Protein AF-A0A816B934-F1 (afdb_monomer_lite)

Foldseek 3Di:
DPPPPVPDDPVNVVVVVVVVVVVVVVVQVPDDPVRVVVVVVVVVVVVVCVVVVLCPVVVCCVVVPDPVDDLPPDPVNCQDDQDDQQPPPRAGHDVPDDHQQGDDPPDRGDDDD

Structure (mmCIF, N/CA/C/O backbone):
data_AF-A0A816B934-F1
#
_entry.id   AF-A0A816B934-F1
#
loop_
_atom_site.group_PDB
_atom_site.id
_atom_site.type_symbol
_atom_site.label_atom_id
_atom_site.label_alt_id
_atom_site.label_comp_id
_atom_site.label_asym_id
_atom_site.label_entity_id
_atom_site.label_seq_id
_atom_site.pdbx_PDB_ins_code
_atom_site.Cartn_x
_atom_site.Cartn_y
_atom_site.Cartn_z
_atom_site.occupancy
_atom_site.B_iso_or_equiv
_atom_site.auth_seq_id
_atom_site.auth_comp_id
_atom_site.auth_asym_id
_atom_site.auth_atom_id
_atom_site.pdbx_PDB_model_num
ATOM 1 N N . MET A 1 1 ? 5.439 -14.849 30.477 1.00 47.41 1 MET A N 1
ATOM 2 C CA . MET A 1 1 ? 4.565 -15.893 29.891 1.00 47.41 1 MET A CA 1
ATOM 3 C C . MET A 1 1 ? 4.306 -15.598 28.408 1.00 47.41 1 MET A C 1
ATOM 5 O O . MET A 1 1 ? 3.271 -15.042 28.076 1.00 47.41 1 MET A O 1
ATOM 9 N N . VAL A 1 2 ? 5.247 -15.911 27.507 1.00 53.28 2 VAL A N 1
ATOM 10 C CA . VAL A 1 2 ? 5.108 -15.670 26.043 1.00 53.28 2 VAL A CA 1
ATOM 11 C C . VAL A 1 2 ? 5.238 -16.984 25.245 1.00 53.28 2 VAL A C 1
ATOM 13 O O . VAL A 1 2 ? 5.395 -16.981 24.035 1.00 53.28 2 VAL A O 1
ATOM 16 N N . ALA A 1 3 ? 5.138 -18.139 25.910 1.00 53.78 3 ALA A N 1
ATOM 17 C CA . ALA A 1 3 ? 5.304 -19.449 25.272 1.00 53.78 3 ALA A CA 1
ATOM 18 C C . ALA A 1 3 ? 4.003 -20.036 24.679 1.00 53.78 3 ALA A C 1
ATOM 20 O O . ALA A 1 3 ? 4.062 -20.910 23.823 1.00 53.78 3 ALA A O 1
ATOM 21 N N . SER A 1 4 ? 2.819 -19.559 25.082 1.00 67.88 4 SER A N 1
ATOM 22 C CA . SER A 1 4 ? 1.553 -20.257 24.787 1.00 67.88 4 SER A CA 1
ATOM 23 C C . SER A 1 4 ? 1.039 -20.113 23.348 1.00 67.88 4 SER A C 1
ATOM 25 O O . SER A 1 4 ? 0.140 -20.846 22.960 1.00 67.88 4 SER A O 1
ATOM 27 N N . ARG A 1 5 ? 1.571 -19.171 22.555 1.00 74.62 5 ARG A N 1
ATOM 28 C CA . ARG A 1 5 ? 1.067 -18.883 21.195 1.00 74.62 5 ARG A CA 1
ATOM 29 C C . ARG A 1 5 ? 1.798 -19.632 20.082 1.00 74.62 5 ARG A C 1
ATOM 31 O O . ARG A 1 5 ? 1.255 -19.744 18.993 1.00 74.62 5 ARG A O 1
ATOM 38 N N . ALA A 1 6 ? 3.013 -20.120 20.336 1.00 82.50 6 ALA A N 1
ATOM 39 C CA . ALA A 1 6 ? 3.827 -20.783 19.314 1.00 82.50 6 ALA A CA 1
ATOM 40 C C . ALA A 1 6 ? 3.278 -22.170 18.924 1.00 82.50 6 ALA A C 1
ATOM 42 O O . ALA A 1 6 ? 3.438 -22.582 17.782 1.00 82.50 6 ALA A O 1
ATOM 43 N N . ASN A 1 7 ? 2.580 -22.838 19.850 1.00 86.44 7 ASN A N 1
ATOM 44 C CA . ASN A 1 7 ? 1.974 -24.161 19.654 1.00 86.44 7 ASN A CA 1
ATOM 45 C C . ASN A 1 7 ? 0.433 -24.101 19.622 1.00 86.44 7 ASN A C 1
ATOM 47 O O . ASN A 1 7 ? -0.238 -25.083 19.932 1.00 86.44 7 ASN A O 1
ATOM 51 N N . GLU A 1 8 ? -0.145 -22.936 19.327 1.00 88.00 8 GLU A N 1
ATOM 52 C CA . GLU A 1 8 ? -1.599 -22.777 19.264 1.00 88.00 8 GLU A CA 1
ATOM 53 C C . GLU A 1 8 ? -2.159 -23.492 18.022 1.00 88.00 8 GLU A C 1
ATOM 55 O O . GLU A 1 8 ? -1.634 -23.330 16.920 1.00 88.00 8 GLU A O 1
ATOM 60 N N . THR A 1 9 ? -3.227 -24.279 18.186 1.00 92.50 9 THR A N 1
ATOM 61 C CA . THR A 1 9 ? -3.913 -24.897 17.041 1.00 92.50 9 THR A CA 1
ATOM 62 C C . THR A 1 9 ? -4.763 -23.856 16.300 1.00 92.50 9 THR A C 1
ATOM 64 O O . THR A 1 9 ? -5.162 -22.849 16.899 1.00 92.50 9 THR A O 1
ATOM 67 N N . PRO A 1 10 ? -5.083 -24.063 15.009 1.00 92.50 10 PRO A N 1
ATOM 68 C CA . PRO A 1 10 ? -5.904 -23.124 14.243 1.00 92.50 10 PRO A CA 1
ATOM 69 C C . PRO A 1 10 ? -7.269 -22.837 14.883 1.00 92.50 10 PRO A C 1
ATOM 71 O O . PRO A 1 10 ? -7.744 -21.701 14.837 1.00 92.50 10 PRO A O 1
ATOM 74 N N . GLU A 1 11 ? -7.887 -23.833 15.520 1.00 91.75 11 GLU A N 1
ATOM 75 C CA . GLU A 1 11 ? -9.190 -23.705 16.179 1.00 91.75 11 GLU A CA 1
ATOM 76 C C . GLU A 1 11 ? -9.091 -22.799 17.409 1.00 91.75 11 GLU A C 1
ATOM 78 O O . GLU A 1 11 ? -9.879 -21.864 17.565 1.00 91.75 11 GLU A O 1
ATOM 83 N N . HIS A 1 12 ? -8.076 -23.013 18.250 1.00 89.75 12 HIS A N 1
ATOM 84 C CA . HIS A 1 12 ? -7.819 -22.165 19.413 1.00 89.75 12 HIS A CA 1
ATOM 85 C C . HIS A 1 12 ? -7.451 -20.733 19.004 1.00 89.75 12 HIS A C 1
ATOM 87 O O . HIS A 1 12 ? -7.964 -19.774 19.586 1.00 89.75 12 HIS A O 1
ATOM 93 N N . ALA A 1 13 ? -6.653 -20.572 17.944 1.00 92.19 13 ALA A N 1
ATOM 94 C CA . ALA A 1 13 ? -6.336 -19.263 17.385 1.00 92.19 13 ALA A CA 1
ATOM 95 C C . ALA A 1 13 ? -7.591 -18.545 16.865 1.00 92.19 13 ALA A C 1
ATOM 97 O O . ALA A 1 13 ? -7.749 -17.342 17.091 1.00 92.19 13 ALA A O 1
ATOM 98 N N . CYS A 1 14 ? -8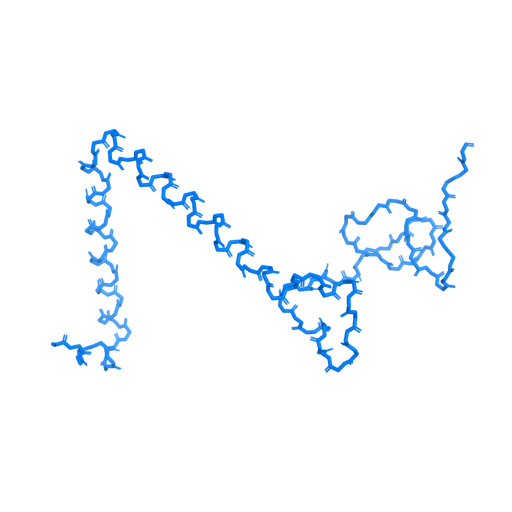.503 -19.268 16.206 1.00 94.75 14 CYS A N 1
ATOM 99 C CA . CYS A 1 14 ? -9.768 -18.723 15.720 1.00 94.75 14 CYS A CA 1
ATOM 100 C C . CYS A 1 14 ? -10.637 -18.207 16.872 1.00 94.75 14 CYS A C 1
ATOM 102 O O . CYS A 1 14 ? -11.094 -17.063 16.822 1.00 94.75 14 CYS A O 1
ATOM 104 N N . VAL A 1 15 ? -10.810 -19.006 17.931 1.00 95.12 15 VAL A N 1
ATOM 105 C CA . VAL A 1 15 ? -11.563 -18.605 19.132 1.00 95.12 15 VAL A CA 1
ATOM 106 C C . VAL A 1 15 ? -10.935 -17.367 19.770 1.00 95.12 15 VAL A C 1
ATOM 108 O O . VAL A 1 15 ? -11.606 -16.351 19.945 1.00 95.12 15 VAL A O 1
ATOM 111 N N . ARG A 1 16 ? -9.618 -17.382 20.009 1.00 94.12 16 ARG A N 1
ATOM 112 C CA . ARG A 1 16 ? -8.898 -16.251 20.611 1.00 94.12 16 ARG A CA 1
ATOM 113 C C . ARG A 1 16 ? -9.026 -14.968 19.787 1.00 94.12 16 ARG A C 1
ATOM 115 O O . ARG A 1 16 ? -9.184 -13.885 20.354 1.00 94.12 16 ARG A O 1
ATOM 122 N N . LEU A 1 17 ? -8.912 -15.058 18.460 1.00 95.31 17 LEU A N 1
ATOM 123 C CA . LEU A 1 17 ? -9.080 -13.909 17.564 1.00 95.31 17 LEU A CA 1
ATOM 124 C C . LEU A 1 17 ? -10.532 -13.418 17.548 1.00 95.31 17 LEU A C 1
ATOM 126 O O . LEU A 1 17 ? -10.753 -12.207 17.500 1.00 95.31 17 LEU A O 1
ATOM 130 N N . GLY A 1 18 ? -11.506 -14.327 17.635 1.00 96.62 18 GLY A N 1
ATOM 131 C CA . GLY A 1 18 ? -12.917 -14.001 17.835 1.00 96.62 18 GLY A CA 1
ATOM 132 C C . GLY A 1 18 ? -13.129 -13.179 19.107 1.00 96.62 18 GLY A C 1
ATOM 133 O O . GLY A 1 18 ? -13.630 -12.057 19.036 1.00 96.62 18 GLY A O 1
ATOM 134 N N . ASP A 1 19 ? -12.626 -13.667 20.240 1.00 96.31 19 ASP A N 1
ATOM 135 C CA . ASP A 1 19 ? -12.707 -12.985 21.539 1.00 96.31 19 ASP A CA 1
ATOM 136 C C . ASP A 1 19 ? -11.967 -11.645 21.562 1.00 96.31 19 ASP A C 1
ATOM 138 O O . ASP A 1 19 ? -12.307 -10.717 22.300 1.00 96.31 19 ASP A O 1
ATOM 142 N N . GLN A 1 20 ? -10.888 -11.527 20.792 1.00 96.56 20 GLN A N 1
ATOM 143 C CA . GLN A 1 20 ? -10.176 -10.266 20.649 1.00 96.56 20 GLN A CA 1
ATOM 144 C C . GLN A 1 20 ? -11.006 -9.253 19.852 1.00 96.56 20 GLN A C 1
ATOM 146 O O . GLN A 1 20 ? -11.073 -8.087 20.242 1.00 96.56 20 GLN A O 1
ATOM 151 N N . ARG A 1 21 ? -11.670 -9.686 18.772 1.00 97.25 21 ARG A N 1
ATOM 152 C CA . ARG A 1 21 ? -12.554 -8.829 17.967 1.00 97.25 21 ARG A CA 1
ATOM 153 C C . ARG A 1 21 ? -13.758 -8.347 18.770 1.00 97.25 21 ARG A C 1
ATOM 155 O O . ARG A 1 21 ? -14.067 -7.160 18.704 1.00 97.25 21 ARG A O 1
ATOM 162 N N . THR A 1 22 ? -14.401 -9.220 19.547 1.00 97.31 22 THR A N 1
ATOM 163 C CA . THR A 1 22 ? -15.560 -8.848 20.381 1.00 97.31 22 THR A CA 1
ATOM 164 C C . THR A 1 22 ? -15.175 -7.828 21.449 1.00 97.31 22 THR A C 1
ATOM 166 O O . THR A 1 22 ? -15.823 -6.787 21.563 1.00 97.31 22 THR A O 1
ATOM 169 N N . ARG A 1 23 ? -14.065 -8.052 22.166 1.00 97.00 23 ARG A N 1
ATOM 170 C CA . ARG A 1 23 ? -13.544 -7.095 23.157 1.00 97.00 23 ARG A CA 1
ATOM 171 C C . ARG A 1 23 ? -13.190 -5.747 22.541 1.00 97.00 23 ARG A C 1
ATOM 173 O O . ARG A 1 23 ? -13.536 -4.709 23.099 1.00 97.00 23 ARG A O 1
ATOM 180 N N . GLN A 1 24 ? -12.533 -5.751 21.381 1.00 95.75 24 GLN A N 1
ATOM 181 C CA . GLN A 1 24 ? -12.239 -4.514 20.662 1.00 95.75 24 GLN A CA 1
ATOM 182 C C . GLN A 1 24 ? -13.529 -3.801 20.251 1.00 95.75 24 GLN A C 1
ATOM 184 O O . GLN A 1 24 ? -13.649 -2.610 20.502 1.00 95.75 24 GLN A O 1
ATOM 189 N N . ALA A 1 25 ? -14.512 -4.500 19.680 1.00 96.25 25 ALA A N 1
ATOM 190 C CA . ALA A 1 25 ? -15.786 -3.898 19.289 1.00 96.25 25 ALA A CA 1
ATOM 191 C C . ALA A 1 25 ? -16.514 -3.246 20.478 1.00 96.25 25 ALA A C 1
ATOM 193 O O . ALA A 1 25 ? -16.955 -2.104 20.362 1.00 96.25 25 ALA A O 1
ATOM 194 N N . ALA A 1 26 ? -16.564 -3.924 21.629 1.00 96.81 26 ALA A N 1
ATOM 195 C CA . ALA A 1 26 ? -17.156 -3.382 22.850 1.00 96.81 26 ALA A CA 1
ATOM 196 C C . ALA A 1 26 ? -16.417 -2.127 23.342 1.00 96.81 26 ALA A C 1
ATOM 198 O O . ALA A 1 26 ? -17.045 -1.111 23.629 1.00 96.81 26 ALA A O 1
ATOM 199 N N . SER A 1 27 ? -15.079 -2.160 23.358 1.00 95.75 27 SER A N 1
ATOM 200 C CA . SER A 1 27 ? -14.259 -0.994 23.708 1.00 95.75 27 SER A CA 1
ATOM 201 C C . SER A 1 27 ? -14.527 0.189 22.775 1.00 95.75 27 SER A C 1
ATOM 203 O O . SER A 1 27 ? -14.710 1.300 23.257 1.00 95.75 27 SER A O 1
ATOM 205 N N . ARG A 1 28 ? -14.632 -0.049 21.460 1.00 94.50 28 ARG A N 1
ATOM 206 C CA . ARG A 1 28 ? -14.928 0.999 20.471 1.00 94.50 28 ARG A CA 1
ATOM 207 C C . ARG A 1 28 ? -16.335 1.584 20.626 1.00 94.50 28 ARG A C 1
ATOM 209 O O . ARG A 1 28 ? -16.526 2.762 20.335 1.00 94.50 28 ARG A O 1
ATOM 216 N N . ALA A 1 29 ? -17.311 0.778 21.047 1.00 95.19 29 ALA A N 1
ATOM 217 C CA . ALA A 1 29 ? -18.680 1.229 21.294 1.00 95.19 29 ALA A CA 1
ATOM 218 C C . ALA A 1 29 ? -18.785 2.121 22.542 1.00 95.19 29 ALA A C 1
ATOM 220 O O . ALA A 1 29 ? -19.594 3.044 22.560 1.00 95.19 29 ALA A O 1
ATOM 221 N N . ALA A 1 30 ? -17.940 1.875 23.547 1.00 96.69 30 ALA A N 1
ATOM 222 C CA . ALA A 1 30 ? -17.887 2.640 24.791 1.00 96.69 30 ALA A CA 1
ATOM 223 C C . ALA A 1 30 ? -17.035 3.927 24.714 1.00 96.69 30 ALA A C 1
ATOM 225 O O . ALA A 1 30 ? -16.983 4.675 25.686 1.00 96.69 30 ALA A O 1
ATOM 226 N N . GLU A 1 31 ? -16.357 4.196 23.591 1.00 97.12 31 GLU A N 1
ATOM 227 C CA . GLU A 1 31 ? -15.512 5.388 23.41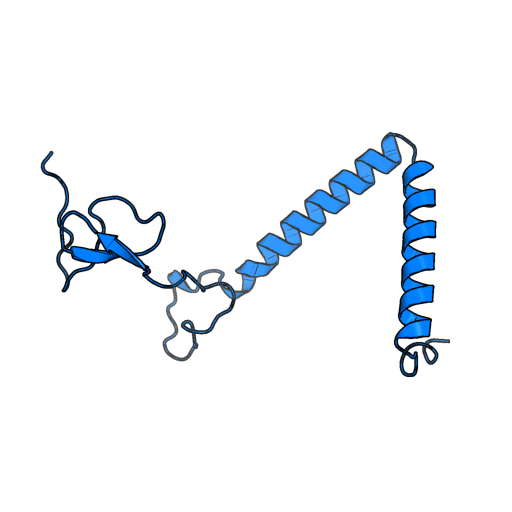8 1.00 97.12 31 GLU A CA 1
ATOM 228 C C . GLU A 1 31 ? -16.311 6.695 23.493 1.00 97.12 31 GLU A C 1
ATOM 230 O O . GLU A 1 31 ? -17.330 6.856 22.803 1.00 97.12 31 GLU A O 1
ATOM 235 N N . SER A 1 32 ? -15.761 7.675 24.219 1.00 97.62 32 SER A N 1
ATOM 236 C CA . SER A 1 32 ? -16.218 9.064 24.158 1.00 97.62 32 SER A CA 1
ATOM 237 C C . SER A 1 32 ? -15.970 9.676 22.766 1.00 97.62 32 SER A C 1
ATOM 239 O O . SER A 1 32 ? -15.153 9.161 21.986 1.00 97.62 32 SER A O 1
ATOM 241 N N . PRO A 1 33 ? -16.649 10.783 22.414 1.00 96.81 33 PRO A N 1
ATOM 242 C CA . PRO A 1 33 ? -16.396 11.501 21.165 1.00 96.81 33 PRO A CA 1
ATOM 243 C C . PRO A 1 33 ? -14.923 11.897 20.970 1.00 96.81 33 PRO A C 1
ATOM 245 O O . PRO A 1 33 ? -14.388 11.735 19.872 1.00 96.81 33 PRO A O 1
ATOM 248 N N . GLU A 1 34 ? -14.251 12.338 22.033 1.00 97.25 34 GLU A N 1
ATOM 249 C CA . GLU A 1 34 ? -12.853 12.779 22.024 1.00 97.25 34 GLU A CA 1
ATOM 250 C C . GLU A 1 34 ? -11.912 11.593 21.786 1.00 97.25 34 GLU A C 1
ATOM 252 O O . GLU A 1 34 ? -11.085 11.626 20.877 1.00 97.25 34 GLU A O 1
ATOM 257 N N . GLN A 1 35 ? -12.099 10.493 22.527 1.00 96.62 35 GLN A N 1
ATOM 258 C CA . GLN A 1 35 ? -11.317 9.260 22.351 1.00 96.62 35 GLN A CA 1
ATOM 259 C C . GLN A 1 35 ? -11.460 8.704 20.930 1.00 96.62 35 GLN A C 1
ATOM 261 O O . GLN A 1 35 ? -10.486 8.282 20.299 1.00 96.62 35 GLN A O 1
ATOM 266 N N . ARG A 1 36 ? -12.683 8.747 20.393 1.00 96.19 36 ARG A N 1
ATOM 267 C CA . ARG A 1 36 ? -12.976 8.332 19.021 1.00 96.19 36 ARG A CA 1
ATOM 268 C C . ARG A 1 36 ? -12.259 9.206 17.997 1.00 96.19 36 ARG A C 1
ATOM 270 O O . ARG A 1 36 ? -11.826 8.677 16.968 1.00 96.19 36 ARG A O 1
ATOM 277 N N . GLN A 1 37 ? -12.173 10.514 18.237 1.00 97.12 37 GLN A N 1
ATOM 278 C CA . GLN A 1 37 ? -11.483 11.453 17.357 1.00 97.12 37 GLN A CA 1
ATOM 279 C C . GLN A 1 37 ? -9.974 11.208 17.365 1.00 97.12 37 GLN A C 1
ATOM 281 O O . GLN A 1 37 ? -9.408 11.036 16.287 1.00 97.12 37 GLN A O 1
ATOM 286 N N . THR A 1 38 ? -9.353 11.091 18.541 1.00 97.25 38 THR A N 1
ATOM 287 C CA . THR A 1 38 ? -7.922 10.772 18.673 1.00 97.25 38 THR A CA 1
ATOM 288 C C . THR A 1 38 ? -7.579 9.473 17.954 1.00 97.25 38 THR A C 1
ATOM 290 O O . THR A 1 38 ? -6.743 9.474 17.057 1.00 97.25 38 THR A O 1
ATOM 293 N N . ARG A 1 39 ? -8.317 8.385 18.220 1.00 96.00 39 ARG A N 1
ATOM 294 C CA . ARG A 1 39 ? -8.079 7.097 17.551 1.00 96.00 39 ARG A CA 1
ATOM 295 C C . ARG A 1 39 ? -8.206 7.197 16.027 1.00 96.00 39 ARG A C 1
ATOM 297 O O . ARG A 1 39 ? -7.455 6.557 15.301 1.00 96.00 39 ARG A O 1
ATOM 304 N N . ARG A 1 40 ? -9.170 7.973 15.515 1.00 96.19 40 ARG A N 1
ATOM 305 C CA . ARG A 1 40 ? -9.322 8.185 14.063 1.00 96.19 40 ARG A CA 1
ATOM 306 C C . ARG A 1 40 ? -8.135 8.940 13.471 1.00 96.19 40 ARG A C 1
ATOM 308 O O . ARG A 1 40 ? -7.759 8.643 12.340 1.00 96.19 40 ARG A O 1
ATOM 315 N N . GLU A 1 41 ? -7.582 9.901 14.198 1.00 97.00 41 GLU A N 1
ATOM 316 C CA . GLU A 1 41 ? -6.409 10.651 13.757 1.00 97.00 41 GLU A CA 1
ATOM 317 C C . GLU A 1 41 ? -5.141 9.791 13.791 1.00 97.00 41 GLU A C 1
ATOM 319 O O . GLU A 1 41 ? -4.376 9.784 12.826 1.00 97.00 41 GLU A O 1
ATOM 324 N N . ASP A 1 42 ? -4.987 8.957 14.818 1.00 96.38 42 ASP A N 1
ATOM 325 C CA . ASP A 1 42 ? -3.912 7.967 14.898 1.00 96.38 42 ASP A CA 1
ATOM 326 C C . ASP A 1 42 ? -4.013 6.938 13.765 1.00 96.38 42 ASP A C 1
ATOM 328 O O . ASP A 1 42 ? -3.024 6.655 13.088 1.00 96.38 42 ASP A O 1
ATOM 332 N N . ASP A 1 43 ? -5.216 6.422 13.485 1.00 95.31 43 ASP A N 1
ATOM 333 C CA . ASP A 1 43 ? -5.466 5.495 12.375 1.00 95.31 43 ASP A CA 1
ATOM 334 C C . ASP A 1 43 ? -5.122 6.147 11.021 1.00 95.31 43 ASP A C 1
ATOM 336 O O . ASP A 1 43 ? -4.535 5.504 10.143 1.00 95.31 43 ASP A O 1
ATOM 340 N N . ARG A 1 44 ? -5.472 7.427 10.824 1.00 95.94 44 ARG A N 1
ATOM 341 C CA . ARG A 1 44 ? -5.119 8.190 9.612 1.00 95.94 44 ARG A CA 1
ATOM 342 C C . ARG A 1 44 ? -3.615 8.363 9.485 1.00 95.94 44 ARG A C 1
ATOM 344 O O . ARG A 1 44 ? -3.072 8.089 8.413 1.00 95.94 44 ARG A O 1
ATOM 351 N N . THR A 1 45 ? -2.960 8.776 10.564 1.00 95.06 45 THR A N 1
ATOM 352 C CA . THR A 1 45 ? -1.516 9.003 10.613 1.00 95.06 45 THR A CA 1
ATOM 353 C C . THR A 1 45 ? -0.773 7.702 10.356 1.00 95.06 45 THR A C 1
ATOM 355 O O . THR A 1 45 ? 0.023 7.634 9.429 1.00 95.06 45 THR A O 1
ATOM 358 N N . SER A 1 46 ? -1.118 6.623 11.060 1.00 92.31 46 SER A N 1
ATOM 359 C CA . SER A 1 46 ? -0.531 5.293 10.868 1.00 92.31 46 SER A CA 1
ATOM 360 C C . SER A 1 46 ? -0.686 4.790 9.430 1.00 92.31 46 SER A C 1
ATOM 362 O O . SER A 1 46 ? 0.282 4.325 8.819 1.00 92.31 46 SER A O 1
ATOM 364 N N . ARG A 1 47 ? -1.876 4.941 8.831 1.00 90.56 47 ARG A N 1
ATOM 365 C CA . ARG A 1 47 ? -2.105 4.595 7.418 1.00 90.56 47 ARG A CA 1
ATOM 366 C C . ARG A 1 47 ? -1.298 5.469 6.465 1.00 90.56 47 ARG A C 1
ATOM 368 O O . ARG A 1 47 ? -0.826 4.972 5.444 1.00 90.56 47 ARG A O 1
ATOM 375 N N . SER A 1 48 ? -1.167 6.760 6.756 1.00 87.75 48 SER A N 1
ATOM 376 C CA . SER A 1 48 ? -0.342 7.680 5.972 1.00 87.75 48 SER A CA 1
ATOM 377 C C . SER A 1 48 ? 1.127 7.267 6.029 1.00 87.75 48 SER A C 1
ATOM 379 O O . SER A 1 48 ? 1.720 6.981 4.991 1.00 87.75 48 SER A O 1
ATOM 381 N N . THR A 1 49 ? 1.670 7.095 7.234 1.00 86.31 49 THR A N 1
ATOM 382 C CA . THR A 1 49 ? 3.051 6.674 7.477 1.00 86.31 49 THR A CA 1
ATOM 383 C C . THR A 1 49 ? 3.345 5.317 6.857 1.00 86.31 49 THR A C 1
ATOM 385 O O . THR A 1 49 ? 4.363 5.173 6.200 1.00 86.31 49 THR A O 1
ATOM 388 N N . SER A 1 50 ? 2.444 4.337 6.967 1.00 85.25 50 SER A N 1
ATOM 389 C CA . SER A 1 50 ? 2.634 3.014 6.350 1.00 85.25 50 SER A CA 1
ATOM 390 C C . SER A 1 50 ? 2.680 3.090 4.823 1.00 85.25 50 SER A C 1
ATOM 392 O O . SER A 1 50 ? 3.468 2.395 4.189 1.00 85.25 50 SER A O 1
ATOM 394 N N . ARG A 1 51 ? 1.854 3.950 4.208 1.00 80.62 51 ARG A N 1
ATOM 395 C CA . ARG A 1 51 ? 1.884 4.176 2.755 1.00 80.62 51 ARG A CA 1
ATOM 396 C C . ARG A 1 51 ? 3.138 4.922 2.312 1.00 80.62 51 ARG A C 1
ATOM 398 O O . ARG A 1 51 ? 3.677 4.581 1.267 1.00 80.62 51 ARG A O 1
ATOM 405 N N . ALA A 1 52 ? 3.592 5.904 3.087 1.00 75.75 52 ALA A N 1
ATOM 406 C CA . ALA A 1 52 ? 4.814 6.651 2.808 1.00 75.75 52 ALA A CA 1
ATOM 407 C C . ALA A 1 52 ? 6.062 5.771 2.984 1.00 75.75 52 ALA A C 1
ATOM 409 O O . ALA A 1 52 ? 6.878 5.687 2.074 1.00 75.75 52 ALA A O 1
ATOM 410 N N . ALA A 1 53 ? 6.149 5.032 4.094 1.00 75.50 53 ALA A N 1
ATOM 411 C CA . ALA A 1 53 ? 7.193 4.046 4.376 1.00 75.50 53 ALA A CA 1
ATOM 412 C C . ALA A 1 53 ? 7.252 2.938 3.323 1.00 75.50 53 ALA A C 1
ATOM 414 O O . ALA A 1 53 ? 8.306 2.353 3.104 1.00 75.50 53 ALA A O 1
ATOM 415 N N . ARG A 1 54 ? 6.133 2.666 2.637 1.00 72.56 54 ARG A N 1
ATOM 416 C CA . ARG A 1 54 ? 6.124 1.760 1.492 1.00 72.56 54 ARG A CA 1
ATOM 417 C C . ARG A 1 54 ? 7.160 2.224 0.464 1.00 72.56 54 ARG A C 1
ATOM 419 O O . ARG A 1 54 ? 7.986 1.418 0.082 1.00 72.56 54 ARG A O 1
ATOM 426 N N . TRP A 1 55 ? 7.226 3.514 0.144 1.00 75.06 55 TRP A N 1
ATOM 427 C CA . TRP A 1 55 ? 8.079 4.059 -0.918 1.00 75.06 55 TRP A CA 1
ATOM 428 C C . TRP A 1 55 ? 9.457 4.567 -0.474 1.00 75.06 55 TRP A C 1
ATOM 430 O O . TRP A 1 55 ? 10.225 5.004 -1.325 1.00 75.06 55 TRP A O 1
ATOM 440 N N . THR A 1 56 ? 9.807 4.525 0.815 1.00 75.12 56 THR A N 1
ATOM 441 C CA . THR A 1 56 ? 11.085 5.094 1.296 1.00 75.12 56 THR A CA 1
ATOM 442 C C . THR A 1 56 ? 12.309 4.392 0.716 1.00 75.12 56 THR A C 1
ATOM 444 O O . THR A 1 56 ? 13.309 5.044 0.448 1.00 75.12 56 THR A O 1
ATOM 447 N N . PHE A 1 57 ? 12.231 3.088 0.435 1.00 74.25 57 PHE A N 1
ATOM 448 C CA . PHE A 1 57 ? 13.309 2.361 -0.253 1.00 74.25 57 PHE A CA 1
ATOM 449 C C . PHE A 1 57 ? 13.514 2.818 -1.714 1.00 74.25 57 PHE A C 1
ATOM 451 O O . PHE A 1 57 ? 14.516 2.457 -2.317 1.00 74.25 57 PHE A O 1
ATOM 458 N N . MET A 1 58 ? 12.572 3.583 -2.284 1.00 75.12 58 MET A N 1
ATOM 459 C CA . MET A 1 58 ? 12.671 4.178 -3.623 1.00 75.12 58 MET A CA 1
ATOM 460 C C . MET A 1 58 ? 13.087 5.641 -3.613 1.00 75.12 58 MET A C 1
ATOM 462 O O . MET A 1 58 ? 13.078 6.286 -4.667 1.00 75.12 58 MET A O 1
ATOM 466 N N . GLU A 1 59 ? 13.399 6.204 -2.447 1.00 81.12 59 GLU A N 1
ATOM 467 C CA . GLU A 1 59 ? 13.751 7.609 -2.364 1.00 81.12 59 GLU A CA 1
ATOM 468 C C . GLU A 1 59 ? 14.977 7.885 -3.247 1.00 81.12 59 GLU A C 1
ATOM 470 O O . GLU A 1 59 ? 16.068 7.384 -3.005 1.00 81.12 59 GLU A O 1
ATOM 475 N N . ARG A 1 60 ? 14.772 8.686 -4.302 1.00 80.62 60 ARG A N 1
ATOM 476 C CA . ARG A 1 60 ? 15.778 9.074 -5.309 1.00 80.62 60 ARG A CA 1
ATOM 477 C C . ARG A 1 60 ? 16.288 7.965 -6.239 1.00 80.62 60 ARG A C 1
ATOM 479 O O . ARG A 1 60 ? 17.096 8.281 -7.110 1.00 80.62 60 ARG A O 1
ATOM 486 N N . GLU A 1 61 ? 15.769 6.740 -6.169 1.00 81.12 61 GLU A N 1
ATOM 487 C CA . GLU A 1 61 ? 16.184 5.637 -7.064 1.00 81.12 61 GLU A CA 1
ATOM 488 C C . GLU A 1 61 ? 15.991 5.977 -8.556 1.00 81.12 61 GLU A C 1
ATOM 490 O O . GLU A 1 61 ? 16.793 5.589 -9.397 1.00 81.12 61 GLU A O 1
ATOM 495 N N . GLY A 1 62 ? 14.978 6.782 -8.902 1.00 77.75 62 GLY A N 1
ATOM 496 C CA . GLY A 1 62 ? 14.773 7.245 -10.284 1.00 77.75 62 GLY A CA 1
ATOM 497 C C . GLY A 1 62 ? 15.826 8.242 -10.795 1.00 77.75 62 GLY A C 1
ATOM 498 O O . GLY A 1 62 ? 15.986 8.387 -12.003 1.00 77.75 62 GLY A O 1
ATOM 499 N N . PHE A 1 63 ? 16.549 8.926 -9.901 1.00 86.44 63 PHE A N 1
ATOM 500 C CA . PHE A 1 63 ? 17.627 9.859 -10.260 1.00 86.44 63 PHE A CA 1
ATOM 501 C C . PHE A 1 63 ? 19.009 9.197 -10.241 1.00 86.44 63 PHE A C 1
ATOM 503 O O . PHE A 1 63 ? 19.928 9.679 -10.899 1.00 86.44 63 PHE A O 1
ATOM 510 N N . GLN A 1 64 ? 19.165 8.117 -9.477 1.00 86.00 64 GLN A N 1
ATOM 511 C CA . GLN A 1 64 ? 20.407 7.362 -9.330 1.00 86.00 64 GLN A CA 1
ATOM 512 C C . GLN A 1 64 ? 20.153 5.908 -9.713 1.00 86.00 64 GLN A C 1
ATOM 514 O O . GLN A 1 64 ? 20.127 5.025 -8.861 1.00 86.00 64 GLN A O 1
ATOM 519 N N . TYR A 1 65 ? 19.937 5.676 -11.008 1.00 84.44 65 TYR A N 1
ATOM 520 C CA . TYR A 1 65 ? 19.711 4.328 -11.510 1.00 84.44 65 TYR A CA 1
ATOM 521 C C . TYR A 1 65 ? 20.927 3.434 -11.228 1.00 84.44 65 TYR A C 1
ATOM 523 O O . TYR A 1 65 ? 22.016 3.662 -11.758 1.00 84.44 65 TYR A O 1
ATOM 531 N N . ASP A 1 66 ? 20.723 2.406 -10.407 1.00 85.00 66 ASP A N 1
ATOM 532 C CA . ASP A 1 66 ? 21.705 1.359 -10.132 1.00 85.00 66 ASP A CA 1
ATOM 533 C C . ASP A 1 66 ? 21.335 0.088 -10.917 1.00 85.00 66 ASP A C 1
ATOM 535 O O . ASP A 1 66 ? 20.378 -0.585 -10.526 1.00 85.00 66 ASP A O 1
ATOM 539 N N . PRO A 1 67 ? 22.069 -0.277 -11.986 1.00 86.88 67 PRO A N 1
ATOM 540 C CA . PRO A 1 67 ? 21.752 -1.431 -12.831 1.00 86.88 67 PRO A CA 1
ATOM 541 C C . PRO A 1 67 ? 21.899 -2.788 -12.130 1.00 86.88 67 PRO A C 1
ATOM 543 O O . PRO A 1 67 ? 21.498 -3.805 -12.691 1.00 86.88 67 PRO A O 1
ATOM 546 N N . THR A 1 68 ? 22.483 -2.841 -10.930 1.00 88.69 68 THR A N 1
ATOM 547 C CA . THR A 1 68 ? 22.648 -4.094 -10.176 1.00 88.69 68 THR A CA 1
ATOM 548 C C . THR A 1 68 ? 21.400 -4.480 -9.377 1.00 88.69 68 THR A C 1
ATOM 550 O O . THR A 1 68 ? 21.261 -5.634 -8.966 1.00 88.69 68 THR A O 1
ATOM 553 N N . LYS A 1 69 ? 20.464 -3.542 -9.174 1.00 83.19 69 LYS A N 1
ATOM 554 C CA . LYS A 1 69 ? 19.201 -3.788 -8.469 1.00 83.19 69 LYS A CA 1
ATOM 555 C C . LYS A 1 69 ? 18.156 -4.409 -9.400 1.00 83.19 69 LYS A C 1
ATOM 557 O O . LYS A 1 69 ? 17.996 -4.008 -10.549 1.00 83.19 69 LYS A O 1
ATOM 562 N N . ASN A 1 70 ? 17.389 -5.369 -8.879 1.00 81.81 70 ASN A N 1
ATOM 563 C CA . ASN A 1 70 ? 16.260 -5.964 -9.597 1.00 81.81 70 ASN A CA 1
ATOM 564 C C . ASN A 1 70 ? 14.991 -5.116 -9.403 1.00 81.81 70 ASN A C 1
ATOM 566 O O . ASN A 1 70 ? 14.272 -5.283 -8.416 1.00 81.81 70 ASN A O 1
ATOM 570 N N . TYR A 1 71 ? 14.722 -4.219 -10.353 1.00 79.31 71 TYR A N 1
ATOM 571 C CA . TYR A 1 71 ? 13.507 -3.397 -10.357 1.00 79.31 71 TYR A CA 1
ATOM 572 C C . TYR A 1 71 ? 12.280 -4.140 -10.908 1.00 79.31 71 TYR A C 1
ATOM 574 O O . TYR A 1 71 ? 11.164 -3.858 -10.472 1.00 79.31 71 TYR A O 1
ATOM 582 N N . ASP A 1 72 ? 12.472 -5.113 -11.806 1.00 75.94 72 ASP A N 1
ATOM 583 C CA . ASP A 1 72 ? 11.392 -5.800 -12.533 1.00 75.94 72 ASP A CA 1
ATOM 584 C C . ASP A 1 72 ? 10.418 -6.540 -11.605 1.00 75.94 72 ASP A C 1
ATOM 586 O O . ASP A 1 72 ? 9.211 -6.574 -11.846 1.00 75.94 72 ASP A O 1
ATOM 590 N N . ASN A 1 73 ? 10.933 -7.112 -10.514 1.00 70.31 73 ASN A N 1
ATOM 591 C CA . ASN A 1 73 ? 10.153 -7.925 -9.576 1.00 70.31 73 ASN A CA 1
ATOM 592 C C . ASN A 1 73 ? 9.799 -7.198 -8.276 1.00 70.31 73 ASN A C 1
ATOM 594 O O . ASN A 1 73 ? 9.353 -7.826 -7.310 1.00 70.31 73 ASN A O 1
ATOM 598 N N . HIS A 1 74 ? 9.999 -5.882 -8.206 1.00 75.19 74 HIS A N 1
ATOM 599 C CA . HIS A 1 74 ? 9.695 -5.163 -6.983 1.00 75.19 74 HIS A CA 1
ATOM 600 C C . HIS A 1 74 ? 8.174 -5.034 -6.800 1.00 75.19 74 HIS A C 1
ATOM 602 O O . HIS A 1 74 ? 7.482 -4.448 -7.630 1.00 75.19 74 HIS A O 1
ATOM 608 N N . CYS A 1 75 ? 7.631 -5.524 -5.677 1.00 73.94 75 CYS A N 1
ATOM 609 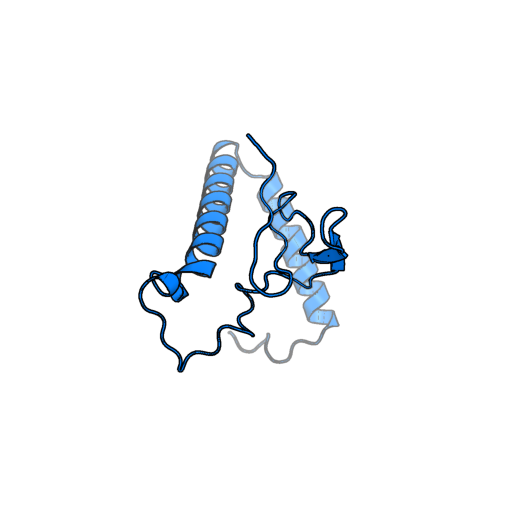C CA . CYS A 1 75 ? 6.179 -5.591 -5.423 1.00 73.94 75 CYS A CA 1
ATOM 610 C C . CYS A 1 75 ? 5.458 -4.231 -5.467 1.00 73.94 75 CYS A C 1
ATOM 612 O O . CYS A 1 75 ? 4.234 -4.164 -5.565 1.00 73.94 75 CYS A O 1
ATOM 614 N N . GLN A 1 76 ? 6.215 -3.140 -5.385 1.00 74.19 76 GLN A N 1
ATOM 615 C CA . GLN A 1 76 ? 5.703 -1.775 -5.468 1.00 74.19 76 GLN A CA 1
ATOM 616 C C . GLN A 1 76 ? 5.846 -1.139 -6.853 1.00 74.19 76 GLN A C 1
ATOM 618 O O . GLN A 1 76 ? 5.162 -0.162 -7.125 1.00 74.19 76 GLN A O 1
ATOM 623 N N . LEU A 1 77 ? 6.683 -1.709 -7.723 1.00 75.00 77 LEU A N 1
ATOM 624 C CA . LEU A 1 77 ? 6.887 -1.279 -9.109 1.00 75.00 77 LEU A CA 1
ATOM 625 C C . LEU A 1 77 ? 6.036 -2.070 -10.104 1.00 75.00 77 LEU A C 1
ATOM 627 O O . LEU A 1 77 ? 6.241 -1.981 -11.310 1.00 75.00 77 LEU A O 1
ATOM 631 N N . TYR A 1 78 ? 5.069 -2.847 -9.620 1.00 77.62 78 TYR A N 1
ATOM 632 C CA . TYR A 1 78 ? 4.155 -3.568 -10.491 1.00 77.62 78 TYR A CA 1
ATOM 633 C C . TYR A 1 78 ? 3.219 -2.587 -11.218 1.00 77.62 78 TYR A C 1
ATOM 635 O O . TYR A 1 78 ? 2.153 -2.238 -10.715 1.00 77.62 78 TYR A O 1
ATOM 643 N N . IL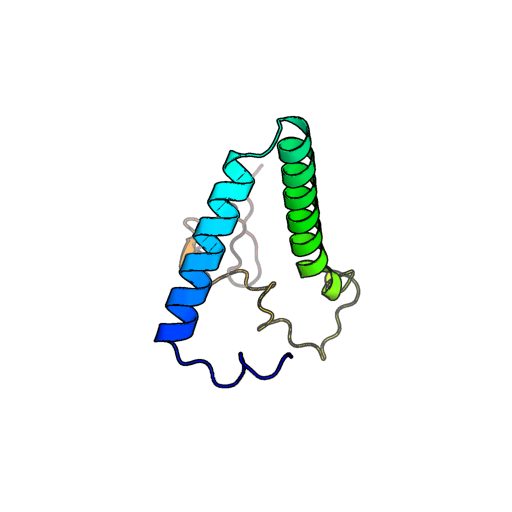E A 1 79 ? 3.631 -2.144 -12.408 1.00 76.06 79 ILE A N 1
ATOM 644 C CA . ILE A 1 79 ? 2.851 -1.268 -13.303 1.00 76.06 79 ILE A CA 1
ATOM 645 C C . ILE A 1 79 ? 1.670 -2.039 -13.932 1.00 76.06 79 ILE A C 1
ATOM 647 O O . ILE A 1 79 ? 0.674 -1.447 -14.337 1.00 76.06 79 ILE A O 1
ATOM 651 N N . GLY A 1 80 ? 1.734 -3.376 -13.951 1.00 81.00 80 GLY A N 1
ATOM 652 C CA . GLY A 1 80 ? 0.721 -4.248 -14.549 1.00 81.00 80 GLY A CA 1
ATOM 653 C C . GLY A 1 80 ? 1.102 -4.743 -15.943 1.00 81.00 80 GLY A C 1
ATOM 654 O O . GLY A 1 80 ? 2.138 -4.372 -16.496 1.00 81.00 80 GLY A O 1
ATOM 655 N N . ARG A 1 81 ? 0.269 -5.622 -16.515 1.00 82.75 81 ARG A N 1
ATOM 656 C CA . ARG A 1 81 ? 0.442 -6.113 -17.893 1.00 82.75 81 ARG A CA 1
ATOM 657 C C . ARG A 1 81 ? -0.246 -5.166 -18.872 1.00 82.75 81 ARG A C 1
ATOM 659 O O . ARG A 1 81 ? -1.288 -4.597 -18.559 1.00 82.75 81 ARG A O 1
ATOM 666 N N . MET A 1 82 ? 0.313 -5.058 -20.070 1.00 85.62 82 MET A N 1
ATOM 667 C CA . MET A 1 82 ? -0.334 -4.379 -21.187 1.00 85.62 82 MET A CA 1
ATOM 668 C C . MET A 1 82 ? -1.384 -5.326 -21.773 1.00 85.62 82 MET A C 1
ATOM 670 O O . MET A 1 82 ? -1.035 -6.363 -22.337 1.00 85.62 82 MET A O 1
ATOM 674 N N . THR A 1 83 ? -2.662 -5.022 -21.560 1.00 89.38 83 THR A N 1
ATOM 675 C CA . THR A 1 83 ? -3.790 -5.893 -21.945 1.00 89.38 83 THR A CA 1
ATOM 676 C C . THR A 1 83 ? -4.734 -5.246 -22.945 1.00 89.38 83 THR A C 1
ATOM 678 O O . THR A 1 83 ? -5.548 -5.937 -23.544 1.00 89.38 83 THR A O 1
ATOM 681 N N . GLU A 1 84 ? -4.636 -3.933 -23.122 1.00 86.69 84 GLU A N 1
ATOM 682 C CA . GLU A 1 84 ? -5.491 -3.169 -24.022 1.00 86.69 84 GLU A CA 1
ATOM 683 C C . GLU A 1 84 ? -4.778 -2.959 -25.356 1.00 86.69 84 GLU A C 1
ATOM 685 O O . GLU A 1 84 ? -3.560 -2.797 -25.384 1.00 86.69 84 GLU A O 1
ATOM 690 N N . ILE A 1 85 ? -5.524 -2.917 -26.458 1.00 84.50 85 ILE A N 1
ATOM 691 C CA . ILE A 1 85 ? -4.983 -2.567 -27.777 1.00 84.50 85 ILE A CA 1
ATOM 692 C C . ILE A 1 85 ? -5.309 -1.098 -28.051 1.00 84.50 85 ILE A C 1
ATOM 694 O O . ILE A 1 85 ? -6.439 -0.639 -27.876 1.00 84.50 85 ILE A O 1
ATOM 698 N N . CYS A 1 86 ? -4.303 -0.325 -28.441 1.00 80.62 86 CYS A N 1
ATOM 699 C CA . CYS A 1 86 ? -4.467 1.074 -28.791 1.00 80.62 86 CYS A CA 1
ATOM 700 C C . CYS A 1 86 ? -5.170 1.218 -30.145 1.00 80.62 86 CYS A C 1
ATOM 702 O O . CYS A 1 86 ? -4.652 0.771 -31.161 1.00 80.62 86 CYS A O 1
ATOM 704 N N . SER A 1 87 ? -6.277 1.956 -30.186 1.00 79.69 87 SER A N 1
ATOM 705 C CA . SER A 1 87 ? -7.065 2.194 -31.404 1.00 79.69 87 SER A CA 1
ATOM 706 C C . SER A 1 87 ? -6.360 3.012 -32.496 1.00 79.69 87 SER A C 1
ATOM 708 O O . SER A 1 87 ? -6.879 3.118 -33.601 1.00 79.69 87 SER A O 1
ATOM 710 N N . TYR A 1 88 ? -5.221 3.642 -32.193 1.00 75.31 88 TYR A N 1
ATOM 711 C CA . TYR A 1 88 ? -4.500 4.522 -33.127 1.00 75.31 88 TYR A CA 1
ATOM 712 C C . TYR A 1 88 ? -3.298 3.856 -33.801 1.00 75.31 88 TYR A C 1
ATOM 714 O O . TYR A 1 88 ? -2.839 4.311 -34.849 1.00 75.31 88 TYR A O 1
ATOM 722 N N . CYS A 1 89 ? -2.717 2.852 -33.149 1.00 76.75 89 CYS A N 1
ATOM 723 C CA . CYS A 1 89 ? -1.416 2.293 -33.518 1.00 76.75 89 CYS A CA 1
ATOM 724 C C . CYS A 1 89 ? -1.369 0.763 -33.401 1.00 76.75 89 CYS A C 1
ATOM 726 O O . CYS A 1 89 ? -0.310 0.190 -33.640 1.00 76.75 89 CYS A O 1
ATOM 728 N N . ASP A 1 90 ? -2.466 0.127 -32.974 1.00 76.88 90 ASP A N 1
ATOM 729 C CA . ASP A 1 90 ? -2.613 -1.314 -32.719 1.00 76.88 90 ASP A CA 1
ATOM 730 C C . ASP A 1 90 ? -1.586 -1.918 -31.745 1.00 76.88 90 ASP A C 1
ATOM 732 O O . ASP A 1 90 ? -1.474 -3.134 -31.596 1.00 76.88 90 ASP A O 1
ATOM 736 N N . ALA A 1 91 ? -0.846 -1.073 -31.027 1.00 80.44 91 ALA A N 1
ATOM 737 C CA . ALA A 1 91 ? 0.077 -1.510 -29.994 1.00 80.44 91 ALA A CA 1
ATOM 738 C C . ALA A 1 91 ? -0.680 -1.951 -28.742 1.00 80.44 91 ALA A C 1
ATOM 740 O O 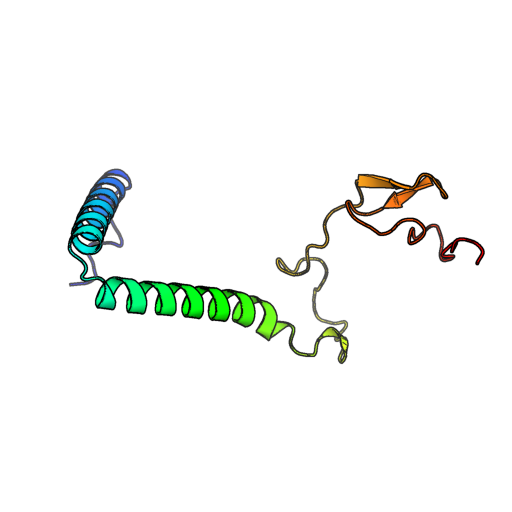. ALA A 1 91 ? -1.709 -1.368 -28.389 1.00 80.44 91 ALA A O 1
ATOM 741 N N . LEU A 1 92 ? -0.110 -2.912 -28.015 1.00 81.50 92 LEU A N 1
ATOM 742 C CA . LEU A 1 92 ? -0.523 -3.165 -26.640 1.00 81.50 92 LEU A CA 1
ATOM 743 C C . LEU A 1 92 ? -0.264 -1.914 -25.785 1.00 81.50 92 LEU A C 1
ATOM 745 O O . LEU A 1 92 ? 0.689 -1.173 -26.029 1.00 81.50 92 LEU A O 1
ATOM 749 N N . LYS A 1 93 ? -1.110 -1.684 -24.785 1.00 83.38 93 LYS A N 1
ATOM 750 C CA . LYS A 1 93 ? -1.025 -0.563 -23.846 1.00 83.38 93 LYS A CA 1
ATOM 751 C C . LYS A 1 93 ? -1.507 -0.970 -22.452 1.00 83.38 93 LYS A C 1
ATOM 753 O O . LYS A 1 93 ? -2.215 -1.975 -22.297 1.00 83.38 93 LYS A O 1
ATOM 758 N N . TRP A 1 94 ? -1.141 -0.195 -21.434 1.00 86.19 94 TRP A N 1
ATOM 759 C CA . TRP A 1 94 ? -1.669 -0.408 -20.084 1.00 86.19 94 TRP A CA 1
ATOM 760 C C . TRP A 1 94 ? -3.120 0.082 -19.960 1.00 86.19 94 TRP A C 1
ATOM 762 O O . TRP A 1 94 ? -3.508 1.077 -20.585 1.00 86.19 94 TRP A O 1
ATOM 772 N N . PRO A 1 95 ? -3.944 -0.571 -19.120 1.00 84.38 95 PRO A N 1
ATOM 773 C CA . PRO A 1 95 ? -5.240 -0.028 -18.734 1.00 84.38 95 PRO A CA 1
ATOM 774 C C . PRO A 1 95 ? -5.083 1.368 -18.114 1.00 84.38 95 PRO A C 1
ATOM 776 O O . PRO A 1 95 ? -4.299 1.559 -17.188 1.00 84.38 95 PRO A O 1
ATOM 779 N N . GLY A 1 96 ? -5.827 2.352 -18.624 1.00 80.69 96 GLY A N 1
ATOM 780 C CA . GLY A 1 96 ? -5.745 3.745 -18.163 1.00 80.69 96 GLY A CA 1
ATOM 781 C C . GLY A 1 96 ? -4.596 4.570 -18.757 1.00 80.69 96 GLY A C 1
ATOM 782 O O . GLY A 1 96 ? -4.469 5.744 -18.416 1.00 80.69 96 GLY A O 1
ATOM 783 N N . GLU A 1 97 ? -3.788 4.008 -19.663 1.00 81.69 97 GLU A N 1
ATOM 784 C CA . GLU A 1 97 ? -2.782 4.772 -20.408 1.00 81.69 97 GLU A CA 1
ATOM 785 C C . GLU A 1 97 ? -3.447 5.834 -21.298 1.00 81.69 97 GLU A C 1
ATOM 787 O O . GLU A 1 97 ? -4.454 5.567 -21.972 1.00 81.69 97 GLU A O 1
ATOM 792 N N . ALA A 1 98 ? -2.880 7.045 -21.292 1.00 76.88 98 ALA A N 1
ATOM 793 C CA . ALA A 1 98 ? -3.419 8.181 -22.026 1.00 76.88 98 ALA A CA 1
ATOM 794 C C . ALA A 1 98 ? -3.490 7.889 -23.543 1.00 76.88 98 ALA A C 1
ATOM 796 O O . ALA A 1 98 ? -2.560 7.300 -24.106 1.00 76.88 98 ALA A O 1
ATOM 797 N N . PRO A 1 99 ? -4.571 8.301 -24.235 1.00 70.81 99 PRO A N 1
ATOM 798 C CA . PRO A 1 99 ? -4.672 8.154 -25.684 1.00 70.81 99 PRO A CA 1
ATOM 799 C C . PRO A 1 99 ? -3.455 8.752 -26.407 1.00 70.81 99 PRO A C 1
ATOM 801 O O . PRO A 1 99 ? -3.028 9.859 -26.091 1.00 70.81 99 PRO A O 1
ATOM 804 N N . GLY A 1 100 ? -2.897 8.022 -27.378 1.00 66.31 100 GLY A N 1
ATOM 805 C CA . GLY A 1 100 ? -1.748 8.478 -28.175 1.00 66.31 100 GLY A CA 1
ATOM 806 C C . GLY A 1 100 ? -0.361 8.249 -27.553 1.00 66.31 100 GLY A C 1
ATOM 807 O O . GLY A 1 100 ? 0.634 8.487 -28.230 1.00 66.31 100 GLY A O 1
ATOM 808 N N . MET A 1 101 ? -0.264 7.733 -26.321 1.00 69.19 101 MET A N 1
ATOM 809 C CA . MET A 1 101 ? 1.025 7.458 -25.654 1.00 69.19 101 MET A CA 1
ATOM 810 C C . MET A 1 101 ? 1.615 6.064 -25.936 1.00 69.19 101 MET A C 1
ATOM 812 O O . MET A 1 101 ? 2.685 5.739 -25.426 1.00 69.19 101 MET A O 1
ATOM 816 N N . CYS A 1 102 ? 0.968 5.274 -26.800 1.00 69.62 102 CYS A N 1
ATOM 817 C CA . CYS A 1 102 ? 1.364 3.896 -27.083 1.00 69.62 102 CYS A CA 1
ATOM 818 C C . CYS A 1 102 ? 2.793 3.775 -27.650 1.00 69.62 102 CYS A C 1
ATOM 820 O O . CYS A 1 102 ? 3.162 4.443 -28.621 1.00 69.62 102 CYS A O 1
ATOM 822 N N . TYR A 1 103 ? 3.586 2.854 -27.094 1.00 62.00 103 TYR A N 1
ATOM 823 C CA . TYR A 1 103 ? 4.937 2.548 -27.569 1.00 62.00 103 TYR A CA 1
ATOM 824 C C . TYR A 1 103 ? 4.919 1.405 -28.600 1.00 62.00 103 TYR A C 1
ATOM 826 O O . TYR A 1 103 ? 5.108 0.239 -28.266 1.00 62.00 103 TYR A O 1
ATOM 834 N N . SER A 1 104 ? 4.716 1.725 -29.881 1.00 53.91 104 SER A N 1
ATOM 835 C CA . SER A 1 104 ? 5.014 0.807 -30.994 1.00 53.91 104 SER A CA 1
ATOM 836 C C . SER A 1 104 ? 6.368 1.160 -31.615 1.00 53.91 104 SER A C 1
ATOM 838 O O . SER A 1 104 ? 6.468 2.154 -32.336 1.00 53.91 104 SER A O 1
ATOM 840 N N . ASN A 1 105 ? 7.411 0.364 -31.353 1.00 52.62 105 ASN A N 1
ATOM 841 C CA . ASN A 1 105 ? 8.727 0.464 -32.013 1.00 52.62 105 ASN A CA 1
ATOM 842 C C . ASN A 1 105 ? 9.387 1.865 -31.992 1.00 52.62 105 ASN A C 1
ATOM 844 O O . ASN A 1 105 ? 10.064 2.256 -32.943 1.00 52.62 105 ASN A O 1
ATOM 848 N N . GLY A 1 106 ? 9.219 2.628 -30.906 1.00 54.06 106 GLY A N 1
ATOM 849 C CA . GLY A 1 106 ? 10.022 3.831 -30.655 1.00 54.06 106 GLY A CA 1
ATOM 850 C C . GLY A 1 106 ? 9.530 5.150 -31.261 1.00 54.06 106 GLY A C 1
ATOM 851 O O . GLY A 1 106 ? 10.299 6.109 -31.274 1.00 54.06 106 GLY A O 1
ATOM 852 N N . LYS A 1 107 ? 8.280 5.259 -31.736 1.00 54.72 107 LYS A N 1
ATOM 853 C CA . LYS A 1 107 ? 7.711 6.559 -32.151 1.00 54.72 107 LYS A CA 1
ATOM 854 C C . LYS A 1 107 ? 6.317 6.780 -31.565 1.00 54.72 107 LYS A C 1
ATOM 856 O O . LYS A 1 107 ? 5.352 6.171 -32.014 1.00 54.72 107 LYS A O 1
ATOM 861 N N . VAL A 1 108 ? 6.224 7.684 -30.590 1.00 59.72 108 VAL A N 1
ATOM 862 C CA . VAL A 1 108 ? 4.952 8.191 -30.054 1.00 59.72 10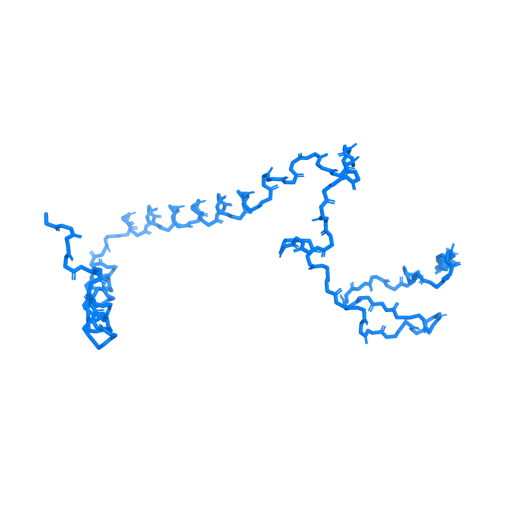8 VAL A CA 1
ATOM 863 C C . VAL A 1 108 ? 4.258 9.005 -31.151 1.00 59.72 108 VAL A C 1
ATOM 865 O O . VAL A 1 108 ? 4.839 9.958 -31.673 1.00 59.72 108 VAL A O 1
ATOM 868 N N . LYS A 1 109 ? 3.030 8.628 -31.526 1.00 57.69 109 LYS A N 1
ATOM 869 C CA . LYS A 1 109 ? 2.191 9.409 -32.448 1.00 57.69 109 LYS A CA 1
ATOM 870 C C . LYS A 1 109 ? 1.281 10.328 -31.635 1.00 57.69 109 LYS A C 1
ATOM 872 O O . LYS A 1 109 ? 0.234 9.899 -31.159 1.00 57.69 109 LYS A O 1
ATOM 877 N N . LEU A 1 110 ? 1.686 11.586 -31.485 1.00 59.47 110 LEU A N 1
ATOM 878 C CA . LEU A 1 110 ? 0.859 12.614 -30.852 1.00 59.47 110 LEU A CA 1
ATOM 879 C C . LEU A 1 110 ? -0.246 13.092 -31.817 1.00 59.47 110 LEU A C 1
ATOM 881 O O . LEU A 1 110 ? -0.009 13.117 -33.029 1.00 59.47 110 LEU A O 1
ATOM 885 N N . PRO A 1 111 ? -1.436 13.480 -31.318 1.00 56.97 111 PRO A N 1
ATOM 886 C CA . PRO A 1 111 ? -2.438 14.158 -32.136 1.00 56.97 111 PRO A CA 1
ATOM 887 C C . PRO A 1 111 ? -1.874 15.466 -32.709 1.00 56.97 111 PRO A C 1
ATOM 889 O O . PRO A 1 111 ? -1.077 16.139 -32.055 1.00 56.97 111 PRO A O 1
ATOM 892 N N . SER A 1 112 ? -2.294 15.836 -33.920 1.00 63.75 112 SER A N 1
ATOM 893 C CA . SER A 1 112 ? -2.005 17.156 -34.489 1.00 63.75 112 SER A CA 1
ATOM 894 C C . SER A 1 112 ? -2.691 18.252 -33.666 1.00 63.75 112 SER A C 1
ATOM 896 O O . SER A 1 112 ? -3.871 18.104 -33.344 1.00 63.75 112 SER A O 1
ATOM 898 N N . LEU A 1 113 ? -1.939 19.310 -33.338 1.00 63.16 113 LEU A N 1
ATOM 899 C CA . LEU A 1 113 ? -2.429 20.528 -32.675 1.00 63.16 113 LEU A CA 1
ATOM 900 C C . LEU A 1 113 ? -3.463 21.272 -33.525 1.00 63.16 113 LEU A C 1
ATOM 902 O O . LEU A 1 113 ? -3.259 21.337 -34.759 1.00 63.16 113 LEU A O 1
#

pLDDT: mean 82.18, std 12.88, range [47.41, 97.62]

Organism: NCBI:txid392030

Sequence (113 aa):
MVASRANETPEHACVRLGDQRTRQAASRAAESPEQRQTRREDDRTSRSTSRAARWTFMEREGFQYDPTKNYDNHCQLYIGRMTEICSYCDALKWPGEAPGMCYSNGKVKLPSL

Radius of gyration: 24.62 Å; chains: 1; bounding box: 41×45×64 Å

Secondary structure (DSSP, 8-state):
---TTTT--HHHHHHHHHHHHHHHHHHHHT--HHHHHHHHHHHHHHHHHHHHHHHGGGTTTTTS--TTS--TT-TT-------EEPTTT--EE-TTPPTT---STT---PPP-